Protein AF-A0A6G2DME0-F1 (afdb_monomer_lite)

Radius of gyration: 40.51 Å; chains: 1; bounding box: 81×22×114 Å

Structure (mmCIF, N/CA/C/O backbone):
data_AF-A0A6G2DME0-F1
#
_entry.id   AF-A0A6G2DME0-F1
#
loop_
_atom_site.group_PDB
_atom_site.id
_atom_site.type_symbol
_atom_site.label_atom_id
_atom_site.label_alt_id
_atom_site.label_comp_id
_atom_site.label_asym_id
_atom_site.label_entity_id
_atom_site.label_seq_id
_atom_site.pdbx_PDB_ins_code
_atom_site.Cartn_x
_atom_site.Cartn_y
_atom_site.Cartn_z
_atom_site.occupancy
_atom_site.B_iso_or_equiv
_atom_site.auth_seq_id
_atom_site.auth_comp_id
_atom_site.auth_asym_id
_atom_site.auth_atom_id
_atom_site.pdbx_PDB_model_num
ATOM 1 N N . MET A 1 1 ? 44.059 -6.373 -80.037 1.00 66.69 1 MET A N 1
ATOM 2 C CA . MET A 1 1 ? 44.735 -5.665 -78.923 1.00 66.69 1 MET A CA 1
ATOM 3 C C . MET A 1 1 ? 43.763 -4.767 -78.149 1.00 66.69 1 MET A C 1
ATOM 5 O O . MET A 1 1 ? 43.503 -5.040 -76.986 1.00 66.69 1 MET A O 1
ATOM 9 N N . THR A 1 2 ? 43.111 -3.792 -78.788 1.00 80.25 2 THR A N 1
ATOM 10 C CA . THR A 1 2 ? 42.165 -2.836 -78.161 1.00 80.25 2 THR A CA 1
ATOM 11 C C . THR A 1 2 ? 40.958 -3.475 -77.459 1.00 80.25 2 THR A C 1
ATOM 13 O O . THR A 1 2 ? 40.585 -3.052 -76.369 1.00 80.25 2 THR A O 1
ATOM 16 N N . LYS A 1 3 ? 40.374 -4.543 -78.024 1.00 82.25 3 LYS A N 1
ATOM 17 C CA . LYS A 1 3 ? 39.236 -5.258 -77.406 1.00 82.25 3 LYS A CA 1
ATOM 18 C C . LYS A 1 3 ? 39.579 -5.877 -76.041 1.00 82.25 3 LYS A C 1
ATOM 20 O O . LYS A 1 3 ? 38.754 -5.844 -75.136 1.00 82.25 3 LYS A O 1
ATOM 25 N N . ILE A 1 4 ? 40.800 -6.394 -75.881 1.00 84.25 4 ILE A N 1
ATOM 26 C CA . ILE A 1 4 ? 41.265 -7.026 -74.634 1.00 84.25 4 ILE A CA 1
ATOM 27 C C . ILE A 1 4 ? 41.496 -5.960 -73.555 1.00 84.25 4 ILE A C 1
ATOM 29 O O . ILE A 1 4 ? 41.092 -6.138 -72.410 1.00 84.25 4 ILE A O 1
ATOM 33 N N . ILE A 1 5 ? 42.066 -4.813 -73.932 1.00 83.88 5 ILE A N 1
ATOM 34 C CA . ILE A 1 5 ? 42.286 -3.672 -73.029 1.00 83.88 5 ILE A CA 1
ATOM 35 C C . ILE A 1 5 ? 40.946 -3.103 -72.532 1.00 83.88 5 ILE A C 1
ATOM 37 O O . ILE A 1 5 ? 40.770 -2.870 -71.333 1.00 83.88 5 ILE A O 1
ATOM 41 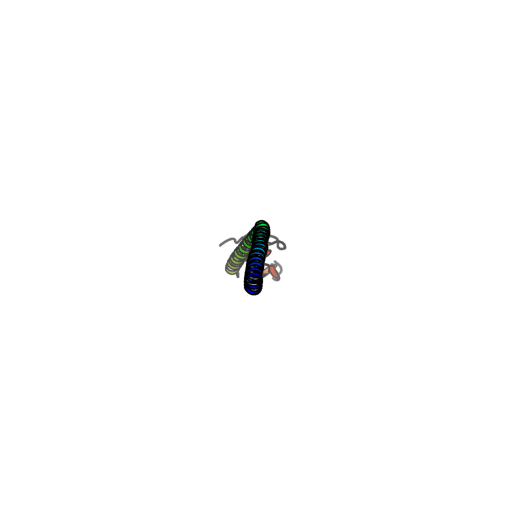N N . ASN A 1 6 ? 39.961 -2.952 -73.422 1.00 83.94 6 ASN A N 1
ATOM 42 C CA . ASN A 1 6 ? 38.619 -2.498 -73.046 1.00 83.94 6 ASN A CA 1
ATOM 43 C C . ASN A 1 6 ? 37.916 -3.496 -72.114 1.00 83.94 6 ASN A C 1
ATOM 45 O O . ASN A 1 6 ? 37.280 -3.093 -71.145 1.00 83.94 6 ASN A O 1
ATOM 49 N N . PHE A 1 7 ? 38.091 -4.798 -72.342 1.00 88.31 7 PHE A N 1
ATOM 50 C CA . PHE A 1 7 ? 37.536 -5.829 -71.467 1.00 88.31 7 PHE A CA 1
ATOM 51 C C . PHE A 1 7 ? 38.142 -5.780 -70.052 1.00 88.31 7 PHE A C 1
ATOM 53 O O . PHE A 1 7 ? 37.412 -5.757 -69.053 1.00 88.31 7 PHE A O 1
ATOM 60 N N . LEU A 1 8 ? 39.471 -5.669 -69.953 1.00 86.62 8 LEU A N 1
ATOM 61 C CA . LEU A 1 8 ? 40.187 -5.561 -68.678 1.00 86.62 8 LEU A CA 1
ATOM 62 C C . LEU A 1 8 ? 39.805 -4.295 -67.899 1.00 86.62 8 LEU A C 1
ATOM 64 O O . LEU A 1 8 ? 39.598 -4.360 -66.685 1.00 86.62 8 LEU A O 1
ATOM 68 N N . THR A 1 9 ? 39.640 -3.158 -68.579 1.00 85.94 9 THR A N 1
ATOM 69 C CA . THR A 1 9 ? 39.205 -1.906 -67.938 1.00 85.94 9 THR A CA 1
ATOM 70 C C . THR A 1 9 ? 37.776 -2.001 -67.403 1.00 85.94 9 THR A C 1
ATOM 72 O O . THR A 1 9 ? 37.542 -1.613 -66.257 1.00 85.94 9 THR A O 1
ATOM 75 N N . THR A 1 10 ? 36.832 -2.610 -68.134 1.00 90.19 10 THR A N 1
ATOM 76 C CA . THR A 1 10 ? 35.477 -2.863 -67.603 1.00 90.19 10 THR A CA 1
ATOM 77 C C . THR A 1 10 ? 35.472 -3.752 -66.358 1.00 90.19 10 THR A C 1
ATOM 79 O O . THR A 1 10 ? 34.737 -3.467 -65.408 1.00 90.19 10 THR A O 1
ATOM 82 N N . ILE A 1 11 ? 36.312 -4.793 -66.309 1.00 90.50 11 ILE A N 1
ATOM 83 C CA . ILE A 1 11 ? 36.442 -5.664 -65.129 1.00 90.50 11 ILE A CA 1
ATOM 84 C C . ILE A 1 11 ? 37.004 -4.883 -63.936 1.00 90.50 11 ILE A C 1
ATOM 86 O O . ILE A 1 11 ? 36.456 -4.963 -62.832 1.00 90.50 11 ILE A O 1
ATOM 90 N N . LEU A 1 12 ? 38.054 -4.085 -64.152 1.00 87.69 12 LEU A N 1
ATOM 91 C CA . LEU A 1 12 ? 38.662 -3.240 -63.120 1.00 87.69 12 LEU A CA 1
ATOM 92 C C . LEU A 1 12 ? 37.656 -2.241 -62.537 1.00 87.69 12 LEU A C 1
ATOM 94 O O . LEU A 1 12 ? 37.519 -2.140 -61.315 1.00 87.69 12 LEU A O 1
ATOM 98 N N . VAL A 1 13 ? 36.902 -1.552 -63.397 1.00 89.12 13 VAL A N 1
ATOM 99 C CA . VAL A 1 13 ? 35.864 -0.594 -62.988 1.00 89.12 13 VAL A CA 1
ATOM 100 C C . VAL A 1 13 ? 34.755 -1.289 -62.193 1.00 89.12 13 VAL A C 1
ATOM 102 O O . VAL A 1 13 ? 34.341 -0.787 -61.143 1.00 89.12 13 VAL A O 1
ATOM 105 N N . LYS A 1 14 ? 34.304 -2.471 -62.633 1.00 89.19 14 LYS A N 1
ATOM 106 C CA . LYS A 1 14 ? 33.279 -3.262 -61.931 1.00 89.19 14 LYS A CA 1
ATOM 107 C C . LYS A 1 14 ? 33.758 -3.713 -60.547 1.00 89.19 14 LYS A C 1
ATOM 109 O O . LYS A 1 14 ? 33.008 -3.596 -59.578 1.00 89.19 14 LYS A O 1
ATOM 114 N N . LYS A 1 15 ? 35.018 -4.149 -60.426 1.00 86.44 15 LYS A N 1
ATOM 115 C CA . LYS A 1 15 ? 35.627 -4.548 -59.145 1.00 86.44 15 LYS A CA 1
ATOM 116 C C . LYS A 1 15 ? 35.739 -3.362 -58.182 1.00 86.44 15 LYS A C 1
ATOM 118 O O . LYS A 1 15 ? 35.365 -3.488 -57.018 1.00 86.44 15 LYS A O 1
ATOM 123 N N . LYS A 1 16 ? 36.154 -2.188 -58.673 1.00 87.69 16 LYS A N 1
ATOM 124 C CA . LYS A 1 16 ? 36.231 -0.952 -57.872 1.00 87.69 16 LYS A CA 1
ATOM 125 C C . LYS A 1 16 ? 34.854 -0.521 -57.351 1.00 87.69 16 LYS A C 1
ATOM 127 O O . LYS A 1 16 ? 34.721 -0.214 -56.168 1.00 87.69 16 LYS A O 1
ATOM 132 N N . LYS A 1 17 ? 33.818 -0.570 -58.203 1.00 84.62 17 LYS A N 1
ATOM 133 C CA . LYS A 1 17 ? 32.424 -0.288 -57.809 1.00 84.62 17 LYS A CA 1
ATOM 134 C C . LYS A 1 17 ? 31.906 -1.272 -56.758 1.00 84.62 17 LYS A C 1
ATOM 136 O O . LYS A 1 17 ? 31.277 -0.833 -55.798 1.00 84.62 17 LYS A O 1
ATOM 141 N N . MET A 1 18 ? 32.190 -2.571 -56.896 1.00 84.69 18 MET A N 1
ATOM 142 C CA . MET A 1 18 ? 31.809 -3.562 -55.882 1.00 84.69 18 MET A CA 1
ATOM 143 C C . MET A 1 18 ? 32.472 -3.282 -54.529 1.00 84.69 18 MET A C 1
ATOM 145 O O . MET A 1 18 ? 31.771 -3.245 -53.520 1.00 84.69 18 MET A O 1
ATOM 149 N N . CYS A 1 19 ? 33.780 -3.004 -54.496 1.00 79.38 19 CYS A N 1
ATOM 150 C CA . CYS A 1 19 ? 34.477 -2.674 -53.248 1.00 79.38 19 CYS A CA 1
ATOM 151 C C . CYS A 1 19 ? 33.903 -1.422 -52.567 1.00 79.38 19 CYS A C 1
ATOM 153 O O . CYS A 1 19 ? 33.654 -1.451 -51.363 1.00 79.38 19 CYS A O 1
ATOM 155 N N . TYR A 1 20 ? 33.635 -0.354 -53.330 1.00 84.81 20 TYR A N 1
ATOM 156 C CA . TYR A 1 20 ? 33.015 0.867 -52.799 1.00 84.81 20 TYR A CA 1
ATOM 157 C C . TYR A 1 20 ? 31.609 0.612 -52.232 1.00 84.81 20 TYR A C 1
ATOM 159 O O . TYR A 1 20 ? 31.243 1.141 -51.184 1.00 84.81 20 TYR A O 1
ATOM 167 N N . ASN A 1 21 ? 30.806 -0.225 -52.892 1.00 85.62 21 ASN A N 1
ATOM 168 C CA . ASN A 1 21 ? 29.457 -0.514 -52.414 1.00 85.62 21 ASN A CA 1
ATOM 169 C C . ASN A 1 21 ? 29.479 -1.346 -51.117 1.00 85.62 21 ASN A C 1
ATOM 171 O O . ASN A 1 21 ? 28.692 -1.098 -50.205 1.00 85.62 21 ASN A O 1
ATOM 175 N N . VAL A 1 22 ? 30.424 -2.286 -50.996 1.00 85.50 22 VAL A N 1
ATOM 176 C CA . VAL A 1 22 ? 30.625 -3.088 -49.777 1.00 85.50 22 VAL A CA 1
ATOM 177 C C . VAL A 1 22 ? 31.101 -2.224 -48.604 1.00 85.50 22 VAL A C 1
ATOM 179 O O . VAL A 1 22 ? 30.591 -2.386 -47.492 1.00 85.50 22 VAL A O 1
ATOM 182 N N . SER A 1 23 ? 32.035 -1.290 -48.818 1.00 81.38 23 SER A N 1
ATOM 183 C CA . SER A 1 23 ? 32.481 -0.378 -47.754 1.00 81.38 23 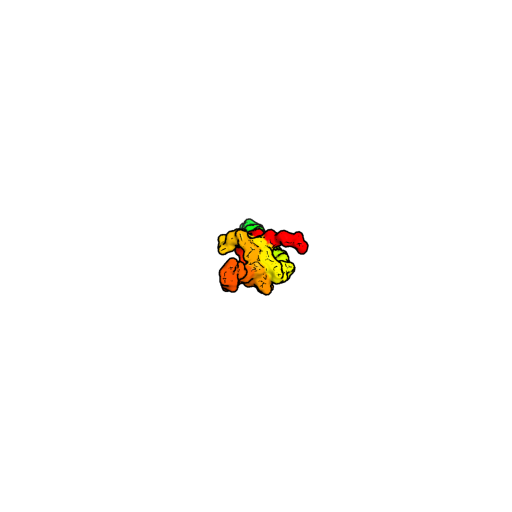SER A CA 1
ATOM 184 C C . SER A 1 23 ? 31.357 0.559 -47.303 1.00 81.38 23 SER A C 1
ATOM 186 O O . SER A 1 23 ? 31.116 0.684 -46.103 1.00 81.38 23 SER A O 1
ATOM 188 N N . LYS A 1 24 ? 30.584 1.114 -48.245 1.00 85.31 24 LYS A N 1
ATOM 189 C CA . LYS A 1 24 ? 29.418 1.962 -47.956 1.00 85.31 24 LYS A CA 1
ATOM 190 C C . LYS A 1 24 ? 28.330 1.225 -47.169 1.00 85.31 24 LYS A C 1
ATOM 192 O O . LYS A 1 24 ? 27.742 1.783 -46.245 1.00 85.31 24 LYS A O 1
ATOM 197 N N . LEU A 1 25 ? 28.071 -0.045 -47.493 1.00 83.81 25 LEU A N 1
ATOM 198 C CA . LEU A 1 25 ? 27.152 -0.895 -46.725 1.00 83.81 25 LEU A CA 1
ATOM 199 C C . LEU A 1 25 ? 27.666 -1.155 -45.304 1.00 83.81 25 LEU A C 1
ATOM 201 O O . LEU A 1 25 ? 26.873 -1.178 -44.363 1.00 83.81 25 LEU A O 1
ATOM 205 N N . ARG A 1 26 ? 28.982 -1.325 -45.129 1.00 80.44 26 ARG A N 1
ATOM 206 C CA . ARG A 1 26 ? 29.602 -1.530 -43.814 1.00 80.44 26 ARG A CA 1
ATOM 207 C C . ARG A 1 26 ? 29.484 -0.289 -42.931 1.00 80.44 26 ARG A C 1
ATOM 209 O O . ARG A 1 26 ? 29.160 -0.434 -41.758 1.00 80.44 26 ARG A O 1
ATOM 216 N N . GLU A 1 27 ? 29.690 0.907 -43.476 1.00 84.75 27 GLU A N 1
ATOM 217 C CA . GLU A 1 27 ? 29.477 2.161 -42.737 1.00 84.75 27 GLU A CA 1
ATOM 218 C C . GLU A 1 27 ? 28.013 2.365 -42.355 1.00 84.75 27 GLU A C 1
ATOM 220 O O . GLU A 1 27 ? 27.725 2.637 -41.191 1.00 84.75 27 GLU A O 1
ATOM 225 N N . LYS A 1 28 ? 27.074 2.131 -43.283 1.00 82.50 28 LYS A N 1
ATOM 226 C CA . LYS A 1 28 ? 25.636 2.188 -42.972 1.00 82.50 28 LYS A CA 1
ATOM 227 C C . LYS A 1 28 ? 25.245 1.210 -41.860 1.00 82.50 28 LYS A C 1
ATOM 229 O O . LYS A 1 28 ? 24.528 1.593 -40.941 1.00 82.50 28 LYS A O 1
ATOM 234 N N . LYS A 1 29 ? 25.743 -0.033 -41.906 1.00 84.62 29 LYS A N 1
ATOM 235 C CA . LYS A 1 29 ? 25.507 -1.032 -40.849 1.00 84.62 29 LYS A CA 1
ATOM 236 C C . LYS A 1 29 ? 26.114 -0.615 -39.508 1.00 84.62 29 LYS A C 1
ATOM 238 O O . LYS A 1 29 ? 25.463 -0.786 -38.484 1.00 84.62 29 LYS A O 1
ATOM 243 N N . LYS A 1 30 ? 27.326 -0.049 -39.500 1.00 84.62 30 LYS A N 1
ATOM 244 C CA . LYS A 1 30 ? 27.957 0.478 -38.277 1.00 84.62 30 LYS A CA 1
ATOM 245 C C . LYS A 1 30 ? 27.143 1.621 -37.667 1.00 84.62 30 LYS A C 1
ATOM 247 O O . LYS A 1 30 ? 26.901 1.593 -36.467 1.00 84.62 30 LYS A O 1
ATOM 252 N N . GLY A 1 31 ? 26.681 2.569 -38.485 1.00 86.75 31 GLY A N 1
ATOM 253 C CA . GLY A 1 31 ? 25.819 3.667 -38.037 1.00 86.75 31 GLY A CA 1
ATOM 254 C C . GLY A 1 31 ? 24.502 3.168 -37.443 1.00 86.75 31 GLY A C 1
ATOM 255 O O . GLY A 1 31 ? 24.123 3.594 -36.357 1.00 86.75 31 GLY A O 1
ATOM 256 N N . ALA A 1 32 ? 23.857 2.197 -38.097 1.00 90.62 32 ALA A N 1
ATOM 257 C CA . ALA A 1 32 ? 22.638 1.571 -37.585 1.00 90.62 32 ALA A CA 1
ATOM 258 C C . ALA A 1 32 ? 22.870 0.840 -36.250 1.00 90.62 32 ALA A C 1
ATOM 260 O O . ALA A 1 32 ? 22.099 1.027 -35.315 1.00 90.62 32 ALA A O 1
ATOM 261 N N . MET A 1 33 ? 23.950 0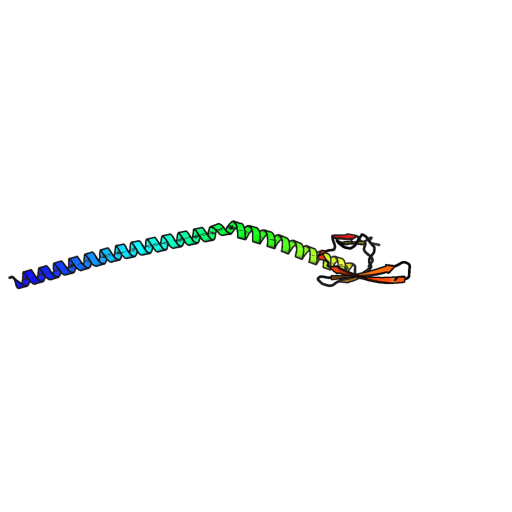.059 -36.121 1.00 89.62 33 MET A N 1
ATOM 262 C CA . MET A 1 33 ? 24.275 -0.617 -34.856 1.00 89.62 33 MET A CA 1
ATOM 263 C C . MET A 1 33 ? 24.583 0.369 -33.725 1.00 89.62 33 MET A C 1
ATOM 265 O O . MET A 1 33 ? 24.163 0.147 -32.594 1.00 89.62 33 MET A O 1
ATOM 269 N N . MET A 1 34 ? 25.269 1.473 -34.025 1.00 92.38 34 MET A N 1
ATOM 270 C CA . MET A 1 34 ? 25.553 2.523 -33.044 1.00 92.38 34 MET A CA 1
ATOM 271 C C . MET A 1 34 ? 24.265 3.211 -32.565 1.00 92.38 34 MET A C 1
ATOM 273 O O . MET A 1 34 ? 24.109 3.458 -31.372 1.00 92.38 34 MET A O 1
ATOM 277 N N . TRP A 1 35 ? 23.313 3.440 -33.474 1.00 92.62 35 TRP A N 1
ATOM 278 C CA . TRP A 1 35 ? 21.983 3.961 -33.145 1.00 92.62 35 TRP A CA 1
ATOM 279 C C . TRP A 1 35 ? 21.182 3.008 -32.250 1.00 92.62 35 TRP A C 1
ATOM 281 O O . TRP A 1 35 ? 20.607 3.438 -31.254 1.00 92.62 35 TRP A O 1
ATOM 291 N N . VAL A 1 36 ? 21.188 1.708 -32.565 1.00 93.25 36 VAL A N 1
ATOM 292 C CA . VAL A 1 36 ? 20.514 0.681 -31.753 1.00 93.25 36 VAL A CA 1
ATOM 293 C C . VAL A 1 36 ? 21.114 0.612 -30.347 1.00 93.25 36 VAL A C 1
ATOM 295 O O . VAL A 1 36 ? 20.371 0.605 -29.368 1.00 93.25 36 VAL A O 1
ATOM 298 N N . LEU A 1 37 ? 22.446 0.626 -30.225 1.00 91.44 37 LEU A N 1
ATOM 299 C CA . LEU A 1 37 ? 23.127 0.644 -28.926 1.00 91.44 37 LEU A CA 1
ATOM 300 C C . LEU A 1 37 ? 22.766 1.889 -28.103 1.00 91.44 37 LEU A C 1
ATOM 302 O O . LEU A 1 37 ? 22.472 1.770 -26.914 1.00 91.44 37 LEU A O 1
ATOM 306 N N . GLY A 1 38 ? 22.725 3.068 -28.732 1.00 92.38 38 GLY A N 1
ATOM 307 C CA . GLY A 1 38 ? 22.299 4.304 -28.072 1.00 92.38 38 GLY A CA 1
ATOM 308 C C . GLY A 1 38 ? 20.851 4.243 -27.576 1.00 92.38 38 GLY A C 1
ATOM 309 O O . GLY A 1 38 ? 20.567 4.645 -26.448 1.00 92.38 38 GLY A O 1
ATOM 310 N N . PHE A 1 39 ? 19.944 3.676 -28.376 1.00 92.12 39 PHE A N 1
ATOM 311 C CA . PHE A 1 39 ? 18.539 3.513 -28.000 1.00 92.12 39 PHE A CA 1
ATOM 312 C C . PHE A 1 39 ? 18.356 2.549 -26.817 1.00 92.12 39 PHE A C 1
ATOM 314 O O . PHE A 1 39 ? 17.584 2.832 -25.904 1.00 92.12 39 PHE A O 1
ATOM 321 N N . ILE A 1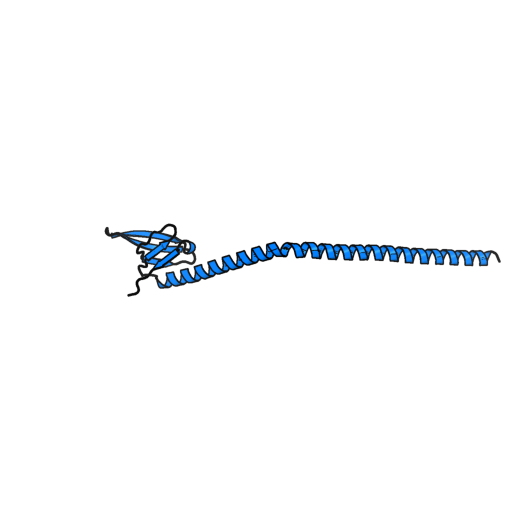 40 ? 19.111 1.446 -26.776 1.00 91.69 40 ILE A N 1
ATOM 322 C CA . ILE A 1 40 ? 19.081 0.494 -25.653 1.00 91.69 40 ILE A CA 1
ATOM 323 C C . ILE A 1 40 ? 19.527 1.172 -24.349 1.00 91.69 40 ILE A C 1
ATOM 325 O O . ILE A 1 40 ? 18.863 1.029 -23.322 1.00 91.69 40 ILE A O 1
ATOM 329 N N . LEU A 1 41 ? 20.612 1.953 -24.382 1.00 90.38 41 LEU A N 1
ATOM 330 C CA . LEU A 1 41 ? 21.089 2.692 -23.206 1.00 90.38 41 LEU A CA 1
ATOM 331 C C . LEU A 1 41 ? 20.070 3.736 -22.726 1.00 90.38 41 LEU A C 1
ATOM 333 O O . LEU A 1 41 ? 19.865 3.892 -21.522 1.00 90.38 41 LEU A O 1
ATOM 337 N N . PHE A 1 42 ? 19.392 4.408 -23.658 1.00 88.38 42 PHE A N 1
ATOM 338 C CA . PHE A 1 42 ? 18.325 5.357 -23.347 1.00 88.38 42 PHE A CA 1
ATOM 339 C C . PHE A 1 42 ? 17.153 4.682 -22.617 1.00 88.38 42 PHE A C 1
ATOM 341 O O . PHE A 1 42 ? 16.706 5.181 -21.585 1.00 88.38 42 PHE A O 1
ATOM 348 N N . LEU A 1 43 ? 16.703 3.509 -23.076 1.00 88.31 43 LEU A N 1
ATOM 349 C CA . LEU A 1 43 ? 15.642 2.751 -22.401 1.00 88.31 43 LEU A CA 1
ATOM 350 C C . LEU A 1 43 ? 16.034 2.337 -20.972 1.00 88.31 43 LEU A C 1
ATOM 352 O O . LEU A 1 43 ? 15.231 2.478 -20.048 1.00 88.31 43 LEU A O 1
ATOM 356 N N . ILE A 1 44 ? 17.277 1.887 -20.768 1.00 85.81 44 ILE A N 1
ATOM 357 C CA . ILE A 1 44 ? 17.793 1.512 -19.439 1.00 85.81 44 ILE A CA 1
ATOM 358 C C . ILE A 1 44 ? 17.803 2.720 -18.488 1.00 85.81 44 ILE A C 1
ATOM 360 O O . ILE A 1 44 ? 17.439 2.597 -17.312 1.00 85.81 44 ILE A O 1
ATOM 364 N N . PHE A 1 45 ? 18.185 3.900 -18.987 1.00 82.62 45 PHE A N 1
ATOM 365 C CA . PHE A 1 45 ? 18.181 5.134 -18.203 1.00 82.62 45 PHE A CA 1
ATOM 366 C C . PHE A 1 45 ? 16.766 5.523 -17.756 1.00 82.62 45 PHE A C 1
ATOM 368 O O . PHE A 1 45 ? 16.552 5.806 -16.575 1.00 82.62 45 PHE A O 1
ATOM 375 N N . PHE A 1 46 ? 15.784 5.483 -18.660 1.00 81.56 46 PHE A N 1
ATOM 376 C CA . PHE A 1 46 ? 14.389 5.778 -18.316 1.00 81.56 46 PHE A CA 1
ATOM 377 C C . PHE A 1 46 ? 13.828 4.791 -17.287 1.00 81.56 46 PHE A C 1
ATOM 379 O O . PHE A 1 46 ? 13.242 5.221 -16.296 1.00 81.56 46 PHE A O 1
ATOM 386 N N . TYR A 1 47 ? 14.095 3.493 -17.449 1.00 76.75 47 TYR A N 1
ATOM 387 C CA . TYR A 1 47 ? 13.614 2.465 -16.521 1.00 76.75 47 TYR A CA 1
ATOM 388 C C . TYR A 1 47 ? 14.190 2.617 -15.100 1.00 76.75 47 TYR A C 1
ATOM 390 O O . TYR A 1 47 ? 13.499 2.421 -14.100 1.00 76.75 47 TYR A O 1
ATOM 398 N N . SER A 1 48 ? 15.453 3.035 -14.983 1.00 71.62 48 SER A N 1
ATOM 399 C CA . SER A 1 48 ? 16.132 3.183 -13.685 1.00 71.62 48 SER A CA 1
ATOM 400 C C . SER A 1 48 ? 15.587 4.345 -12.834 1.00 71.62 48 SER A C 1
ATOM 402 O O . SER A 1 48 ? 15.648 4.313 -11.597 1.00 71.62 48 SER A O 1
ATOM 404 N N . ASN A 1 49 ? 15.022 5.373 -13.476 1.00 70.12 49 ASN A N 1
ATOM 405 C CA . ASN A 1 49 ? 14.527 6.576 -12.801 1.00 70.12 49 ASN A CA 1
ATOM 406 C C . ASN A 1 49 ? 13.229 6.348 -11.998 1.00 70.12 49 ASN A C 1
ATOM 408 O O . ASN A 1 49 ? 12.943 7.107 -11.066 1.00 70.12 49 ASN A O 1
ATOM 412 N N . ASP A 1 50 ? 12.473 5.279 -12.268 1.00 70.62 50 ASP A N 1
ATOM 413 C CA . ASP A 1 50 ? 11.203 5.005 -11.578 1.00 70.62 50 ASP A CA 1
ATOM 414 C C . ASP A 1 50 ? 11.353 4.275 -10.232 1.00 70.62 50 ASP A C 1
ATOM 416 O O . ASP A 1 50 ? 10.386 4.150 -9.471 1.00 70.62 50 ASP A O 1
ATOM 420 N N . SER A 1 51 ? 12.575 3.896 -9.847 1.00 73.88 51 SER A N 1
ATOM 421 C CA . SER A 1 51 ? 12.863 3.208 -8.578 1.00 73.88 51 SER A CA 1
ATOM 422 C C . SER A 1 51 ? 12.325 3.941 -7.338 1.00 73.88 51 SER A C 1
ATOM 424 O O . SER A 1 51 ? 11.845 3.313 -6.390 1.00 73.88 51 SER A O 1
ATOM 426 N N . LYS A 1 52 ? 12.339 5.283 -7.333 1.00 80.19 52 LYS A N 1
ATOM 427 C CA . LYS A 1 52 ? 11.799 6.093 -6.224 1.00 80.19 52 LYS A CA 1
ATOM 428 C C . LYS A 1 52 ? 10.273 6.022 -6.139 1.00 80.19 52 LYS A C 1
ATOM 430 O O . LYS A 1 52 ? 9.737 6.028 -5.030 1.00 80.19 52 LYS A O 1
ATOM 435 N N . LYS A 1 53 ? 9.572 5.967 -7.277 1.00 81.56 53 LYS A N 1
ATOM 436 C CA . LYS A 1 53 ? 8.109 5.822 -7.309 1.00 81.56 53 LYS A CA 1
ATOM 437 C C . LYS A 1 53 ? 7.721 4.423 -6.846 1.00 81.56 53 LYS A C 1
ATOM 439 O O . LYS A 1 53 ? 6.910 4.315 -5.934 1.00 81.56 53 LYS A O 1
ATOM 444 N N . ILE A 1 54 ? 8.388 3.388 -7.360 1.00 84.69 54 ILE A N 1
ATOM 445 C CA . ILE A 1 54 ? 8.157 1.987 -6.975 1.00 84.69 54 ILE A CA 1
ATOM 446 C C . ILE A 1 54 ? 8.333 1.803 -5.463 1.00 84.69 54 ILE A C 1
ATOM 448 O O . ILE A 1 54 ? 7.425 1.317 -4.796 1.00 84.69 54 ILE A O 1
ATOM 452 N N . LYS A 1 55 ? 9.426 2.315 -4.879 1.00 86.19 55 LYS A N 1
ATOM 453 C CA . LYS A 1 55 ? 9.648 2.261 -3.420 1.00 86.19 55 LYS A CA 1
ATOM 454 C C . LYS A 1 55 ? 8.570 2.996 -2.614 1.00 86.19 55 LYS A C 1
ATOM 456 O O . LYS A 1 55 ? 8.231 2.578 -1.509 1.00 86.19 55 LYS A O 1
ATOM 461 N N . LYS A 1 56 ? 8.035 4.113 -3.124 1.00 89.50 56 LYS A N 1
ATOM 462 C CA . LYS A 1 56 ? 6.916 4.823 -2.476 1.00 89.50 56 LYS A CA 1
ATOM 463 C C . LYS A 1 56 ? 5.623 4.010 -2.556 1.00 89.50 56 LYS A C 1
ATOM 465 O O . LYS A 1 56 ? 4.903 3.969 -1.561 1.00 89.50 56 LYS A O 1
ATOM 470 N N . LEU A 1 57 ? 5.339 3.377 -3.696 1.00 89.38 57 LEU A N 1
ATOM 471 C CA . LEU A 1 57 ? 4.177 2.501 -3.859 1.00 89.38 57 LEU A CA 1
ATOM 472 C C . LEU A 1 57 ? 4.272 1.282 -2.934 1.00 89.38 57 LEU A C 1
ATOM 474 O O . LEU A 1 57 ? 3.333 1.026 -2.191 1.00 89.38 57 LEU A O 1
ATOM 478 N N . GLU A 1 58 ? 5.422 0.613 -2.879 1.00 91.00 58 GLU A N 1
ATOM 479 C CA . GLU A 1 58 ? 5.645 -0.543 -2.001 1.00 91.00 58 GLU A CA 1
ATOM 480 C C . GLU A 1 58 ? 5.409 -0.190 -0.522 1.00 91.00 58 GLU A C 1
ATOM 482 O O . GLU A 1 58 ? 4.729 -0.912 0.206 1.00 91.00 58 GLU A O 1
ATOM 487 N N . LYS A 1 59 ? 5.895 0.978 -0.073 1.00 93.75 59 LYS A N 1
ATOM 488 C CA . LYS A 1 59 ? 5.637 1.471 1.290 1.00 93.75 59 LYS A CA 1
ATOM 489 C C . LYS A 1 59 ? 4.156 1.754 1.552 1.00 93.75 59 LYS A C 1
ATOM 491 O O . LYS A 1 59 ? 3.714 1.560 2.682 1.00 93.75 59 LYS A O 1
ATOM 496 N N . LYS A 1 60 ? 3.406 2.249 0.559 1.00 94.56 60 LYS A N 1
ATOM 497 C CA . LYS A 1 60 ? 1.956 2.469 0.684 1.00 94.56 60 LYS A CA 1
ATOM 498 C C . LYS A 1 60 ? 1.210 1.136 0.784 1.00 94.56 60 LYS A C 1
ATOM 500 O O . LYS A 1 60 ? 0.402 0.995 1.692 1.00 94.56 60 LYS A O 1
ATOM 505 N N . ILE A 1 61 ? 1.553 0.155 -0.052 1.00 93.62 61 ILE A N 1
ATOM 506 C CA . ILE A 1 61 ? 0.966 -1.195 -0.021 1.00 93.62 61 ILE A CA 1
ATOM 507 C C . ILE A 1 61 ? 1.215 -1.859 1.339 1.00 93.62 61 ILE A C 1
ATOM 509 O O . ILE A 1 61 ? 0.265 -2.238 2.007 1.00 93.62 61 ILE A O 1
ATOM 513 N N . LYS A 1 62 ? 2.458 -1.857 1.841 1.00 93.31 62 LYS A N 1
ATOM 514 C CA . LYS A 1 62 ? 2.792 -2.395 3.179 1.00 93.31 62 LYS A CA 1
ATOM 515 C C . LYS A 1 62 ? 2.097 -1.680 4.345 1.00 93.31 62 LYS A C 1
ATOM 517 O O . LYS A 1 62 ? 2.075 -2.190 5.464 1.00 93.31 62 LYS A O 1
ATOM 522 N N . ARG A 1 63 ? 1.619 -0.445 4.155 1.00 92.12 63 ARG A N 1
ATOM 523 C CA . ARG A 1 63 ? 0.803 0.258 5.161 1.00 92.12 63 ARG A CA 1
ATOM 524 C C . ARG A 1 63 ? -0.656 -0.174 5.078 1.00 92.12 63 ARG A C 1
ATOM 526 O O . ARG A 1 63 ? -1.251 -0.357 6.128 1.00 92.12 63 ARG A O 1
ATOM 533 N N . LEU A 1 64 ? -1.195 -0.338 3.871 1.00 90.31 64 LEU A N 1
ATOM 534 C CA . LEU A 1 64 ? -2.554 -0.836 3.655 1.00 90.31 64 LEU A CA 1
ATOM 535 C C . LEU A 1 64 ? -2.697 -2.277 4.146 1.00 90.31 64 LEU A C 1
ATOM 537 O O . LEU A 1 64 ? -3.563 -2.530 4.965 1.00 90.31 64 LEU A O 1
ATOM 541 N N . GLU A 1 65 ? -1.769 -3.164 3.786 1.00 88.06 65 GLU A N 1
ATOM 542 C CA . GLU A 1 65 ? -1.786 -4.567 4.223 1.00 88.06 65 GLU A CA 1
ATOM 543 C C . GLU A 1 65 ? -1.755 -4.698 5.757 1.00 88.06 65 GLU A C 1
ATOM 545 O O . GLU A 1 65 ? -2.422 -5.546 6.336 1.00 88.06 65 GLU A O 1
ATOM 550 N N . ARG A 1 66 ? -1.004 -3.829 6.450 1.00 86.44 66 ARG A N 1
ATOM 551 C CA . ARG A 1 66 ? -0.997 -3.801 7.923 1.00 86.44 66 ARG A CA 1
ATOM 552 C C . ARG A 1 66 ? -2.307 -3.289 8.515 1.00 86.44 66 ARG A C 1
ATOM 554 O O . ARG A 1 66 ? -2.713 -3.789 9.555 1.00 86.44 66 ARG A O 1
ATOM 561 N N . LYS A 1 67 ? -2.940 -2.297 7.882 1.00 84.81 67 LYS A N 1
ATOM 562 C CA . LYS A 1 67 ? -4.254 -1.800 8.308 1.00 84.81 67 LYS A CA 1
ATOM 563 C C . LYS A 1 67 ? -5.329 -2.865 8.124 1.00 84.81 67 LYS A C 1
ATOM 565 O O . LYS A 1 67 ? -6.105 -3.082 9.038 1.00 84.81 67 LYS A O 1
ATOM 570 N N . GLU A 1 68 ? -5.322 -3.548 6.987 1.00 84.75 68 GLU A N 1
ATOM 571 C CA . GLU A 1 68 ? -6.257 -4.628 6.672 1.00 84.75 68 GLU A CA 1
ATOM 572 C C . GLU A 1 68 ? -6.096 -5.810 7.638 1.00 84.75 68 GLU A C 1
ATOM 574 O O . GLU A 1 68 ? -7.081 -6.270 8.205 1.00 84.75 68 GLU A O 1
ATOM 579 N N . LYS A 1 69 ? -4.854 -6.231 7.929 1.00 82.38 69 LYS A N 1
ATOM 580 C CA . LYS A 1 69 ? -4.580 -7.258 8.952 1.00 82.38 69 LYS A CA 1
ATOM 581 C C . LYS A 1 69 ? -5.072 -6.847 10.342 1.00 82.38 69 LYS A C 1
ATOM 583 O O . LYS A 1 69 ? -5.716 -7.649 11.003 1.00 82.38 69 LYS A O 1
ATOM 588 N N . GLY A 1 70 ? -4.815 -5.604 10.759 1.00 82.44 70 GLY A N 1
ATOM 589 C CA . GLY A 1 70 ? -5.325 -5.086 12.032 1.00 82.44 70 GLY A CA 1
ATOM 590 C C . GLY A 1 70 ? -6.855 -5.025 12.077 1.00 82.44 70 GLY A C 1
ATOM 591 O O . GLY A 1 70 ? -7.446 -5.370 13.093 1.00 82.44 70 GLY A O 1
ATOM 592 N N . ASN A 1 71 ? -7.502 -4.651 10.969 1.00 83.12 71 ASN A N 1
ATOM 593 C CA . ASN A 1 71 ? -8.961 -4.634 10.863 1.00 83.12 71 ASN A CA 1
ATOM 594 C C . ASN A 1 71 ? -9.556 -6.049 10.965 1.00 83.12 71 ASN A C 1
ATOM 596 O O . ASN A 1 71 ? -10.547 -6.251 11.657 1.00 83.12 71 ASN A O 1
ATOM 600 N N . ALA A 1 72 ? -8.913 -7.043 10.346 1.00 83.81 72 ALA A N 1
ATOM 601 C CA . ALA A 1 72 ? -9.323 -8.442 10.448 1.00 83.81 72 ALA A CA 1
ATOM 602 C C . ALA A 1 72 ? -9.162 -8.998 11.875 1.00 83.81 72 ALA A C 1
ATOM 604 O O . ALA A 1 72 ? -10.040 -9.707 12.362 1.00 83.81 72 ALA A O 1
ATOM 605 N N . GLU A 1 73 ? -8.068 -8.659 12.568 1.00 85.62 73 GLU A N 1
ATOM 606 C CA . GLU A 1 73 ? -7.878 -9.015 13.983 1.00 85.62 73 GLU A CA 1
ATOM 607 C C . GLU A 1 73 ? -8.940 -8.356 14.876 1.00 85.62 73 GLU A C 1
ATOM 609 O O . GLU A 1 73 ? -9.523 -9.026 15.726 1.00 85.62 73 GLU A O 1
ATOM 614 N N . MET A 1 74 ? -9.249 -7.077 14.636 1.00 82.12 74 MET A N 1
ATOM 615 C CA . MET A 1 74 ? -10.280 -6.337 15.367 1.00 82.12 74 MET A CA 1
ATOM 616 C C . MET A 1 74 ? -11.683 -6.907 15.129 1.00 82.12 74 MET A C 1
ATOM 618 O O . MET A 1 74 ? -12.444 -7.082 16.076 1.00 82.12 74 MET A O 1
ATOM 622 N N . SER A 1 75 ? -12.017 -7.249 13.880 1.00 86.19 75 SER A N 1
ATOM 623 C CA . SER A 1 75 ? -13.275 -7.920 13.527 1.00 86.19 75 SER A CA 1
ATOM 624 C C . SER A 1 75 ? -13.421 -9.243 14.283 1.00 86.19 75 SER A C 1
ATOM 626 O O . SER A 1 75 ? -14.460 -9.502 14.888 1.00 86.19 75 SER A O 1
ATOM 628 N N . ARG A 1 76 ? -12.345 -10.035 14.357 1.00 87.81 76 ARG A N 1
ATOM 629 C CA . ARG A 1 76 ? -12.327 -11.302 15.096 1.00 87.81 76 ARG A CA 1
ATOM 630 C C . ARG A 1 76 ? -12.502 -11.109 16.607 1.00 87.81 76 ARG A C 1
ATOM 632 O O . ARG A 1 76 ? -13.284 -11.831 17.215 1.00 87.81 76 ARG A O 1
ATOM 639 N N . LEU A 1 77 ? -11.829 -10.118 17.196 1.00 88.12 77 LEU A N 1
ATOM 640 C CA . LEU A 1 77 ? -11.986 -9.758 18.610 1.00 88.12 77 LEU A CA 1
ATOM 641 C C . LEU A 1 77 ? -13.435 -9.353 18.926 1.00 88.12 77 LEU A C 1
ATOM 643 O O . LEU A 1 77 ? -14.005 -9.791 19.920 1.00 88.12 77 LEU A O 1
ATOM 647 N N . LEU A 1 78 ? -14.051 -8.543 18.065 1.00 88.19 78 LEU A N 1
ATOM 648 C CA . LEU A 1 78 ? -15.433 -8.098 18.239 1.00 88.19 78 LEU A CA 1
ATOM 649 C C . LEU A 1 78 ? -16.437 -9.245 18.078 1.00 88.19 78 LEU A C 1
ATOM 651 O O . LEU A 1 78 ? -17.428 -9.283 18.804 1.00 88.19 78 LEU A O 1
ATOM 655 N N . GLN A 1 79 ? -16.167 -10.212 17.196 1.00 89.12 79 GLN A N 1
ATOM 656 C CA . GLN A 1 79 ? -16.964 -11.439 17.099 1.00 89.12 79 GLN A CA 1
ATOM 657 C C . GLN A 1 79 ? -16.936 -12.256 18.402 1.00 89.12 79 GLN A C 1
ATOM 659 O O . GLN A 1 79 ? -17.965 -12.787 18.813 1.00 89.12 79 GLN A O 1
ATOM 664 N N . GLU A 1 80 ? -15.797 -12.317 19.102 1.00 88.50 80 GLU A N 1
ATOM 665 C CA . GLU A 1 80 ? -15.694 -12.961 20.426 1.00 88.50 80 GLU A CA 1
ATOM 666 C C . GLU A 1 80 ? -16.442 -12.196 21.538 1.00 88.50 80 GLU A C 1
ATOM 668 O O . GLU A 1 80 ? -16.684 -12.734 22.628 1.00 88.50 80 GLU A O 1
ATOM 673 N N . MET A 1 81 ? -16.811 -10.940 21.274 1.00 86.62 81 MET A N 1
ATOM 674 C CA . MET A 1 81 ? -17.545 -10.064 22.188 1.00 86.62 81 MET A CA 1
ATOM 675 C C . MET A 1 81 ? -19.053 -10.015 21.918 1.00 86.62 81 MET A C 1
ATOM 677 O O . MET A 1 81 ? -19.761 -9.312 22.637 1.00 86.62 81 MET A O 1
ATOM 681 N N . ILE A 1 82 ? -19.566 -10.763 20.936 1.00 89.38 82 ILE A N 1
ATOM 682 C CA . ILE A 1 82 ? -21.009 -10.838 20.668 1.00 89.38 82 ILE A CA 1
ATOM 683 C C . ILE A 1 82 ? -21.752 -11.314 21.927 1.00 89.38 82 ILE A C 1
ATOM 685 O O . ILE A 1 82 ? -21.402 -12.331 22.528 1.00 89.38 82 ILE A O 1
ATOM 689 N N . GLY A 1 83 ? -22.781 -10.565 22.326 1.00 84.69 83 GLY A N 1
ATOM 690 C CA . GLY A 1 83 ? -23.581 -10.808 23.530 1.00 84.69 83 GLY A CA 1
ATOM 691 C C . GLY A 1 83 ? -22.951 -10.309 24.835 1.00 84.69 83 GLY A C 1
ATOM 692 O O . GLY A 1 83 ? -23.488 -10.582 25.905 1.00 84.69 83 GLY A O 1
ATOM 693 N N . LYS A 1 84 ? -21.819 -9.598 24.766 1.00 88.00 84 LYS A N 1
ATOM 694 C CA . LYS A 1 84 ? -21.163 -8.949 25.910 1.00 88.00 84 LYS A CA 1
ATOM 695 C C . LYS A 1 84 ? -21.297 -7.429 25.809 1.00 88.00 84 LYS A C 1
ATOM 697 O O . LYS A 1 84 ? -21.584 -6.903 24.733 1.00 88.00 84 LYS A O 1
ATOM 702 N N . GLU A 1 85 ? -21.041 -6.731 26.915 1.00 87.00 85 GLU A N 1
ATOM 703 C CA . GLU A 1 85 ? -21.106 -5.265 27.014 1.00 87.00 85 GLU A CA 1
ATOM 704 C C . GLU A 1 85 ? -19.709 -4.625 27.181 1.00 87.00 85 GLU A C 1
ATOM 706 O O . GLU A 1 85 ? -19.401 -4.099 28.251 1.00 87.00 85 GLU A O 1
ATOM 711 N N . PRO A 1 86 ? -18.816 -4.677 26.171 1.00 86.06 86 PRO A N 1
ATOM 712 C CA . PRO A 1 86 ? -17.532 -3.991 26.258 1.00 86.06 86 PRO A CA 1
ATOM 713 C C . PRO A 1 86 ? -17.682 -2.461 26.246 1.00 86.06 86 PRO A C 1
ATOM 715 O O . PRO A 1 86 ? -18.630 -1.894 25.689 1.00 86.06 86 PRO A O 1
ATOM 718 N N . ILE A 1 87 ? -16.677 -1.781 26.797 1.00 86.06 87 ILE A N 1
ATOM 719 C CA . ILE A 1 87 ? -16.495 -0.338 26.658 1.00 86.06 87 ILE A CA 1
ATOM 720 C C . ILE A 1 87 ? -15.864 -0.083 25.289 1.00 86.06 87 ILE A C 1
ATOM 722 O O . ILE A 1 87 ? -14.688 -0.377 25.060 1.00 86.06 87 ILE A O 1
ATOM 726 N N . ILE A 1 88 ? -16.641 0.477 24.363 1.00 85.56 88 ILE A N 1
ATOM 727 C CA . ILE A 1 88 ? -16.171 0.775 23.004 1.00 85.56 88 ILE A CA 1
ATOM 728 C C . ILE A 1 88 ? -15.904 2.268 22.880 1.00 85.56 88 ILE A C 1
ATOM 730 O O . ILE A 1 88 ? -16.802 3.085 23.065 1.00 85.56 88 ILE A O 1
ATOM 734 N N . THR A 1 89 ? -14.678 2.618 22.492 1.00 84.81 89 THR A N 1
ATOM 735 C CA . THR A 1 89 ? -14.293 3.994 22.166 1.00 84.81 89 THR A CA 1
ATOM 736 C C . THR A 1 89 ? -13.941 4.095 20.686 1.00 84.81 89 THR A C 1
ATOM 738 O O . THR A 1 89 ? -13.065 3.390 20.179 1.00 84.81 89 THR A O 1
ATOM 741 N N . GLY A 1 90 ? -14.616 4.994 19.977 1.00 83.19 90 GLY A N 1
ATOM 742 C CA . GLY A 1 90 ? -14.394 5.248 18.557 1.00 83.19 90 GLY A CA 1
ATOM 743 C C . GLY A 1 90 ? -14.374 6.737 18.240 1.00 83.19 90 GLY A C 1
ATOM 744 O O . GLY A 1 90 ? -14.666 7.580 19.082 1.00 83.19 90 GLY A O 1
ATOM 745 N N . VAL A 1 91 ? -14.082 7.080 16.987 1.00 80.12 91 VAL A N 1
ATOM 746 C CA . VAL A 1 91 ? -14.015 8.487 16.537 1.00 80.12 91 VAL A CA 1
ATOM 747 C C . VAL A 1 91 ? -15.321 9.252 16.815 1.00 80.12 91 VAL A C 1
ATOM 749 O O . VAL A 1 91 ? -15.296 10.440 17.130 1.00 80.12 91 VAL A O 1
ATOM 752 N N . TYR A 1 92 ? -16.463 8.562 16.733 1.00 78.44 92 TYR A N 1
ATOM 753 C CA . TYR A 1 92 ? -17.809 9.125 16.910 1.00 78.44 92 TYR A CA 1
ATOM 754 C C . TYR A 1 92 ? -18.567 8.530 18.112 1.00 78.44 92 TYR A C 1
ATOM 756 O O . TYR A 1 92 ? -19.789 8.703 18.230 1.00 78.44 92 TYR A O 1
ATOM 764 N N . ILE A 1 93 ? -17.875 7.775 18.972 1.00 74.81 93 ILE A N 1
ATOM 765 C CA . ILE A 1 93 ? -18.432 7.082 20.142 1.00 74.81 93 ILE A CA 1
ATOM 766 C C . ILE A 1 93 ? -17.494 7.324 21.329 1.00 74.81 93 ILE A C 1
ATOM 768 O O . ILE A 1 93 ? -16.341 6.907 21.294 1.00 74.81 93 ILE A O 1
ATOM 772 N N . GLY A 1 94 ? -17.983 8.009 22.365 1.00 75.75 94 GLY A N 1
ATOM 773 C CA . GLY A 1 94 ? -17.257 8.131 23.632 1.00 75.75 94 GLY A CA 1
ATOM 774 C C . GLY A 1 94 ? -17.234 6.805 24.405 1.00 75.75 94 GLY A C 1
ATOM 775 O O . GLY A 1 94 ? -18.020 5.920 24.074 1.00 75.75 94 GLY A O 1
ATOM 776 N N . PRO A 1 95 ? -16.369 6.671 25.425 1.00 79.94 95 PRO A N 1
ATOM 777 C CA . PRO A 1 95 ? -16.277 5.458 26.232 1.00 79.94 95 PRO A CA 1
ATOM 778 C C . PRO A 1 95 ? -17.610 5.207 26.943 1.00 79.94 95 PRO A C 1
ATOM 780 O O . PRO A 1 95 ? -17.991 5.938 27.854 1.00 79.94 95 PRO A O 1
ATOM 783 N N . ASP A 1 96 ? -18.337 4.198 26.483 1.00 81.19 96 ASP A N 1
ATOM 784 C CA . ASP A 1 96 ? -19.646 3.796 26.987 1.00 81.19 96 ASP A CA 1
ATOM 785 C C . ASP A 1 96 ? -19.774 2.273 26.847 1.00 81.19 96 ASP A C 1
ATOM 787 O O . ASP A 1 96 ? -19.234 1.690 25.901 1.00 81.19 96 ASP A O 1
ATOM 791 N N . ASN A 1 97 ? -20.540 1.648 27.744 1.00 82.69 97 ASN A N 1
ATOM 792 C CA . ASN A 1 97 ? -20.897 0.233 27.639 1.00 82.69 97 ASN A CA 1
ATOM 793 C C . ASN A 1 97 ? -21.925 0.059 26.518 1.00 82.69 97 ASN A C 1
ATOM 795 O O . ASN A 1 97 ? -23.034 0.607 26.584 1.00 82.69 97 ASN A O 1
ATOM 799 N N . TRP A 1 98 ? -21.548 -0.694 25.489 1.00 86.44 98 TRP A N 1
ATOM 800 C CA . TRP A 1 98 ? -22.433 -1.074 24.396 1.00 86.44 98 TRP A CA 1
ATOM 801 C C . TRP A 1 98 ? -22.464 -2.590 24.283 1.00 86.44 98 TRP A C 1
ATOM 803 O O . TRP A 1 98 ? -21.420 -3.228 24.233 1.00 86.44 98 TRP A O 1
ATOM 813 N N . GLU A 1 99 ? -23.657 -3.162 24.179 1.00 86.88 99 GLU A N 1
ATOM 814 C CA . GLU A 1 99 ? -23.837 -4.571 23.855 1.00 86.88 99 GLU A CA 1
ATOM 815 C C . GLU A 1 99 ? -23.520 -4.795 22.372 1.00 86.88 99 GLU A C 1
ATOM 817 O O . GLU A 1 99 ? -24.100 -4.140 21.494 1.00 86.88 99 GLU A O 1
ATOM 822 N N . VAL A 1 100 ? -22.611 -5.724 22.074 1.00 88.94 100 VAL A N 1
ATOM 823 C CA . VAL A 1 100 ? -22.321 -6.125 20.691 1.00 88.94 100 VAL A CA 1
ATOM 824 C C . VAL A 1 100 ? -23.360 -7.153 20.257 1.00 88.94 100 VAL A C 1
ATOM 826 O O . VAL A 1 100 ? -23.352 -8.290 20.722 1.00 88.94 100 VAL A O 1
ATOM 829 N N . VAL A 1 101 ? -24.267 -6.759 19.362 1.00 89.31 101 VAL A N 1
ATOM 830 C CA . VAL A 1 101 ? -25.349 -7.637 18.884 1.00 89.31 101 VAL A CA 1
ATOM 831 C C . VAL A 1 101 ? -24.915 -8.441 17.668 1.00 89.31 101 VAL A C 1
ATOM 833 O O . VAL A 1 101 ? -25.259 -9.613 17.555 1.00 89.31 101 VAL A O 1
ATOM 836 N N . ASP A 1 102 ? -24.207 -7.795 16.744 1.00 87.94 102 ASP A N 1
ATOM 837 C CA . ASP A 1 102 ? -23.806 -8.401 15.477 1.00 87.94 102 ASP A CA 1
ATOM 838 C C . ASP A 1 102 ? -22.557 -7.718 14.912 1.00 87.94 102 ASP A C 1
ATOM 840 O O . ASP A 1 102 ? -22.351 -6.515 15.123 1.00 87.94 102 ASP A O 1
ATOM 844 N N . VAL A 1 103 ? -21.730 -8.484 14.203 1.00 86.81 103 VAL A N 1
ATOM 845 C CA . VAL A 1 103 ? -20.457 -8.029 13.629 1.00 86.81 103 VAL A CA 1
ATOM 846 C C . VAL A 1 103 ? -20.300 -8.586 12.217 1.00 86.81 103 VAL A C 1
ATOM 848 O O . VAL A 1 103 ? -20.102 -9.786 12.030 1.00 86.81 103 VAL A O 1
ATOM 851 N N . ASP A 1 104 ? -20.314 -7.681 11.244 1.00 86.88 104 ASP A N 1
ATOM 852 C CA . ASP A 1 104 ? -19.996 -7.941 9.840 1.00 86.88 104 ASP A CA 1
ATOM 853 C C . ASP A 1 104 ? -18.505 -7.651 9.544 1.00 86.88 104 ASP A C 1
ATOM 855 O O . ASP A 1 104 ? -17.733 -7.276 10.427 1.00 86.88 104 ASP A O 1
ATOM 859 N N . GLU A 1 105 ? -18.072 -7.785 8.283 1.00 79.31 105 GLU A N 1
ATOM 860 C CA . GLU A 1 105 ? -16.683 -7.493 7.868 1.00 79.31 105 GLU A CA 1
ATOM 861 C C . GLU A 1 105 ? -16.293 -6.009 8.009 1.00 79.31 105 GLU A C 1
ATOM 863 O O . GLU A 1 105 ? -15.132 -5.692 8.261 1.00 79.31 105 GLU A O 1
ATOM 868 N N . GLU A 1 106 ? -17.248 -5.088 7.857 1.00 83.38 106 GLU A N 1
ATOM 869 C CA . GLU A 1 106 ? -16.987 -3.640 7.902 1.00 83.38 106 GLU A CA 1
ATOM 870 C C . GLU A 1 106 ? -17.736 -2.915 9.023 1.00 83.38 106 GLU A C 1
ATOM 872 O O . GLU A 1 106 ? -17.341 -1.811 9.410 1.00 83.38 106 GLU A O 1
ATOM 877 N N . TRP A 1 107 ? -18.809 -3.510 9.548 1.00 88.06 107 TRP A N 1
ATOM 878 C CA . TRP A 1 107 ? -19.760 -2.843 10.432 1.00 88.06 107 TRP A CA 1
ATOM 879 C C . TRP A 1 107 ? -20.011 -3.645 11.702 1.00 88.06 107 TRP A C 1
ATOM 881 O O . TRP A 1 107 ? -20.036 -4.869 11.697 1.00 88.06 107 TRP A O 1
ATOM 891 N N . VAL A 1 108 ? -20.252 -2.925 12.791 1.00 89.19 108 VAL A N 1
ATOM 892 C CA . VAL A 1 108 ? -20.607 -3.479 14.096 1.00 89.19 108 VAL A CA 1
ATOM 893 C C . VAL A 1 108 ? -21.922 -2.860 14.523 1.00 89.19 108 VAL A C 1
ATOM 895 O O . VAL A 1 108 ? -22.079 -1.631 14.521 1.00 89.19 108 VAL A O 1
ATOM 898 N N . LYS A 1 109 ? -22.870 -3.718 14.895 1.00 90.19 109 LYS A N 1
ATOM 899 C CA . LYS A 1 109 ? -24.167 -3.323 15.426 1.00 90.19 109 LYS A CA 1
ATOM 900 C C . LYS A 1 109 ? -24.116 -3.345 16.946 1.00 90.19 109 LYS A C 1
ATOM 902 O O . LYS A 1 109 ? -24.028 -4.397 17.575 1.00 90.19 109 LYS A O 1
ATOM 907 N N . LEU A 1 110 ? -24.227 -2.156 17.519 1.00 89.75 110 LEU A N 1
ATOM 908 C CA . LEU A 1 110 ? -24.220 -1.919 18.951 1.00 89.75 110 LEU A CA 1
ATOM 909 C C . LEU A 1 110 ? -25.633 -1.645 19.446 1.00 89.75 110 LEU A C 1
ATOM 911 O O . LEU A 1 110 ? -26.386 -0.903 18.806 1.00 89.75 110 LEU A O 1
ATOM 915 N N . ARG A 1 111 ? -25.979 -2.211 20.597 1.00 89.06 111 ARG A N 1
ATOM 916 C CA . ARG A 1 111 ? -27.224 -1.946 21.316 1.00 89.06 111 ARG A CA 1
ATOM 917 C C . ARG A 1 111 ? -26.902 -1.393 22.695 1.00 89.06 111 ARG A C 1
ATOM 919 O O . ARG A 1 111 ? -25.940 -1.789 23.336 1.00 89.06 111 ARG A O 1
ATOM 926 N N . ARG A 1 112 ? -27.706 -0.443 23.150 1.00 86.56 112 ARG A N 1
ATOM 927 C CA . ARG A 1 112 ? -27.675 0.050 24.528 1.00 86.56 112 ARG A CA 1
ATOM 928 C C . ARG A 1 112 ? -29.095 0.221 25.013 1.00 86.56 112 ARG A C 1
ATOM 930 O O . ARG A 1 112 ? -29.942 0.725 24.274 1.00 86.56 112 ARG A O 1
ATOM 937 N N . VAL A 1 113 ? -29.338 -0.167 26.255 1.00 84.19 113 VAL A N 1
ATOM 938 C CA . VAL A 1 113 ? -30.599 0.088 26.943 1.00 84.19 113 VAL A CA 1
ATOM 939 C C . VAL A 1 113 ? -30.373 1.270 27.879 1.00 84.19 113 VAL A C 1
ATOM 941 O O . VAL A 1 113 ? -29.523 1.219 28.763 1.00 84.19 113 VAL A O 1
ATOM 944 N N . ASP A 1 114 ? -31.089 2.372 27.661 1.00 82.00 114 ASP A N 1
ATOM 945 C CA . ASP A 1 114 ? -31.062 3.490 28.607 1.00 82.00 114 ASP A CA 1
ATOM 946 C C . ASP A 1 114 ? -31.760 3.081 29.921 1.00 82.00 114 ASP A C 1
ATOM 948 O O . ASP A 1 114 ? -32.660 2.243 29.916 1.00 82.00 114 ASP A O 1
ATOM 952 N N . ASN A 1 115 ? -31.492 3.786 31.027 1.00 79.62 115 ASN A N 1
ATOM 953 C CA . ASN A 1 115 ? -32.182 3.602 32.323 1.00 79.62 115 ASN A CA 1
ATOM 954 C C . ASN A 1 115 ? -33.723 3.735 32.256 1.00 79.62 115 ASN A C 1
ATOM 956 O O . ASN A 1 115 ? -34.422 3.432 33.217 1.00 79.62 115 ASN A O 1
ATOM 960 N N . THR A 1 116 ? -34.258 4.222 31.132 1.00 79.00 116 THR A N 1
ATOM 961 C CA . THR A 1 116 ? -35.699 4.338 30.848 1.00 79.00 116 THR A CA 1
ATOM 962 C C . THR A 1 116 ? -36.272 3.133 30.089 1.00 79.00 116 THR A C 1
ATOM 964 O O . THR A 1 116 ? -37.434 3.164 29.692 1.00 79.00 116 THR A O 1
ATOM 967 N N . GLY A 1 117 ? -35.469 2.089 29.855 1.00 78.50 117 GLY A N 1
ATOM 968 C CA . GLY A 1 117 ? -35.849 0.882 29.115 1.00 78.50 117 GLY A CA 1
ATOM 969 C C . GLY A 1 117 ? -35.906 1.061 27.596 1.00 78.50 117 GLY A C 1
ATOM 970 O O . GLY A 1 117 ? -36.358 0.165 26.889 1.00 78.50 117 GLY A O 1
ATOM 971 N N . LYS A 1 118 ? -35.480 2.216 27.069 1.00 84.56 118 LYS A N 1
ATOM 972 C CA . LYS A 1 118 ? -35.432 2.464 25.623 1.00 84.56 118 LYS A CA 1
ATOM 973 C C . LYS A 1 118 ? -34.167 1.865 25.025 1.00 84.56 118 LYS A C 1
ATOM 975 O O . LYS A 1 118 ? -33.063 2.189 25.460 1.00 84.56 118 LYS A O 1
ATOM 980 N N . GLU A 1 119 ? -34.342 1.045 23.996 1.00 86.69 119 GLU A N 1
ATOM 981 C CA . GLU A 1 119 ? -33.241 0.473 23.226 1.00 86.69 119 GLU A CA 1
ATOM 982 C C . GLU A 1 119 ? -32.765 1.453 22.153 1.00 86.69 119 GLU A C 1
ATOM 984 O O . GLU A 1 119 ? -33.556 1.990 21.374 1.00 86.69 119 GLU A O 1
ATOM 989 N N . LYS A 1 120 ? -31.454 1.669 22.090 1.00 86.31 120 LYS A N 1
ATOM 990 C CA . LYS A 1 120 ? -30.785 2.415 21.027 1.00 86.31 120 LYS A CA 1
ATOM 991 C C . LYS A 1 120 ? -29.881 1.471 20.260 1.00 86.31 120 LYS A C 1
ATOM 993 O O . LYS A 1 120 ? -29.045 0.802 20.857 1.00 86.31 120 LYS A O 1
ATOM 998 N N . PHE A 1 121 ? -30.014 1.484 18.939 1.00 87.56 121 PHE A N 1
ATOM 999 C CA . PHE A 1 121 ? -29.112 0.783 18.034 1.00 87.56 121 PHE A CA 1
ATOM 1000 C C . PHE A 1 121 ? -28.185 1.785 17.359 1.00 87.56 121 PHE A C 1
ATOM 1002 O O . PHE A 1 121 ? -28.637 2.826 16.875 1.00 87.56 121 PHE A O 1
ATOM 1009 N N . LYS A 1 122 ? -26.894 1.467 17.304 1.00 87.06 122 LYS A N 1
ATOM 1010 C CA . LYS A 1 122 ? -25.891 2.255 16.590 1.00 87.06 122 LYS A CA 1
ATOM 1011 C C . LYS A 1 122 ? -25.075 1.333 15.696 1.00 87.06 122 LYS A C 1
ATOM 1013 O O . LYS A 1 122 ? -24.648 0.270 16.127 1.00 87.06 122 LYS A O 1
ATOM 1018 N N . LEU A 1 123 ? -24.879 1.747 14.449 1.00 88.12 123 LEU A N 1
ATOM 1019 C CA . LEU A 1 123 ? -24.018 1.055 13.498 1.00 88.12 123 LEU A CA 1
ATOM 1020 C C . LEU A 1 123 ? -22.711 1.840 13.381 1.00 88.12 123 LEU A C 1
ATOM 1022 O O . LEU A 1 123 ? -22.745 3.042 13.110 1.00 88.12 123 LEU A O 1
ATOM 1026 N N . GLN A 1 124 ? -21.578 1.181 13.604 1.00 87.69 124 GLN A N 1
ATOM 1027 C CA . GLN A 1 124 ? -20.254 1.801 13.541 1.00 87.69 124 GLN A CA 1
ATOM 1028 C C . GLN A 1 124 ? -19.331 0.976 12.651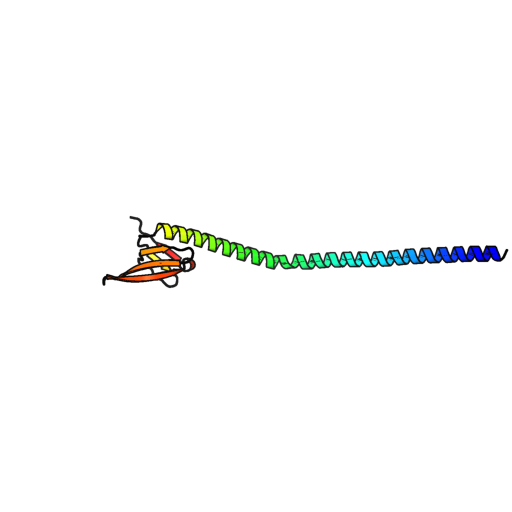 1.00 87.69 124 GLN A C 1
ATOM 1030 O O . GLN A 1 124 ? -19.406 -0.248 12.652 1.00 87.69 124 GLN A O 1
ATOM 1035 N N . ARG A 1 125 ? -18.456 1.642 11.891 1.00 88.38 125 ARG A N 1
ATOM 1036 C CA . ARG A 1 125 ? -17.414 0.951 11.125 1.00 88.38 125 ARG A CA 1
ATOM 10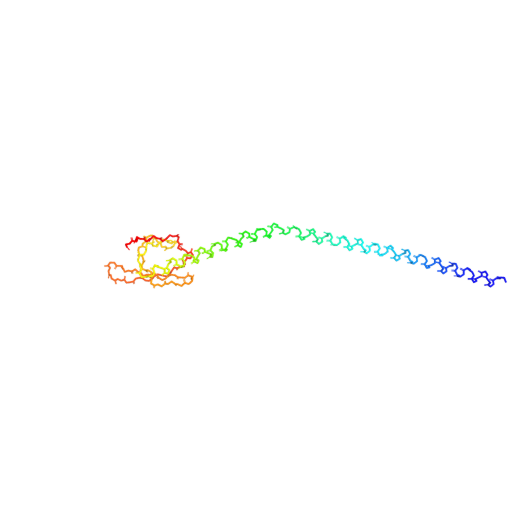37 C C . ARG A 1 125 ? -16.324 0.424 12.043 1.00 88.38 125 ARG A C 1
ATOM 1039 O O . ARG A 1 125 ? -15.908 1.151 12.943 1.00 88.38 125 ARG A O 1
ATOM 1046 N N . ILE A 1 126 ? -15.806 -0.769 11.760 1.00 86.25 126 ILE A N 1
ATOM 1047 C CA . ILE A 1 126 ? -14.695 -1.357 12.532 1.00 86.25 126 ILE A CA 1
ATOM 1048 C C . ILE A 1 126 ? -13.446 -0.470 12.448 1.00 86.25 126 ILE A C 1
ATOM 1050 O O . ILE A 1 126 ? -12.789 -0.241 13.458 1.00 86.25 126 ILE A O 1
ATOM 1054 N N . GLU A 1 127 ? -13.182 0.133 11.282 1.00 84.50 127 GLU A N 1
ATOM 1055 C CA . GLU A 1 127 ? -12.042 1.041 11.075 1.00 84.50 127 GLU A CA 1
ATOM 1056 C C . GLU A 1 127 ? -12.063 2.297 11.967 1.00 84.50 127 GLU A C 1
ATOM 1058 O O . GLU A 1 127 ? -11.014 2.896 12.209 1.00 84.50 127 GLU A O 1
ATOM 1063 N N . ASP A 1 128 ? -13.243 2.707 12.443 1.00 86.81 128 ASP A N 1
ATOM 1064 C CA . ASP A 1 128 ? -13.417 3.901 13.277 1.00 86.81 128 ASP A CA 1
ATOM 1065 C C . ASP A 1 128 ? -13.325 3.591 14.783 1.00 86.81 128 ASP A C 1
ATOM 1067 O O . ASP A 1 128 ? -13.346 4.518 15.605 1.00 86.81 128 ASP A O 1
ATOM 1071 N N . ILE A 1 129 ? -13.252 2.309 15.159 1.00 85.25 129 ILE A N 1
ATOM 1072 C CA . ILE A 1 129 ? -13.102 1.866 16.547 1.00 85.25 129 ILE A CA 1
ATOM 1073 C C . ILE A 1 129 ? -11.617 1.925 16.909 1.00 85.25 129 ILE A C 1
ATOM 1075 O O . ILE A 1 129 ? -10.769 1.364 16.221 1.00 85.25 129 ILE A O 1
ATOM 1079 N N . GLN A 1 130 ? -11.297 2.630 17.993 1.00 84.25 130 GLN A N 1
ATOM 1080 C CA . GLN A 1 130 ? -9.915 2.842 18.425 1.00 84.25 130 GLN A CA 1
ATOM 1081 C C . GLN A 1 130 ? -9.517 1.874 19.532 1.00 84.25 130 GLN A C 1
ATOM 1083 O O . GLN A 1 130 ? -8.452 1.263 19.459 1.00 84.25 130 GLN A O 1
ATOM 1088 N N . THR A 1 131 ? -10.383 1.731 20.533 1.00 82.62 131 THR A N 1
ATOM 1089 C CA . THR A 1 131 ? -10.113 0.923 21.720 1.00 82.62 131 THR A CA 1
ATOM 1090 C C . THR A 1 131 ? -11.379 0.193 22.126 1.00 82.62 131 THR A C 1
ATOM 1092 O O . THR A 1 131 ? -12.475 0.760 22.087 1.00 82.62 131 THR A O 1
ATOM 1095 N N . VAL A 1 132 ? -11.206 -1.062 22.523 1.00 85.12 132 VAL A N 1
ATOM 1096 C CA . VAL A 1 132 ? -12.253 -1.872 23.131 1.00 85.12 132 VAL A CA 1
ATOM 1097 C C . VAL A 1 132 ? -11.690 -2.416 24.432 1.00 85.12 132 VAL A C 1
ATOM 1099 O O . VAL A 1 132 ? -10.676 -3.112 24.425 1.00 85.12 132 VAL A O 1
ATOM 1102 N N . GLU A 1 133 ? -12.321 -2.052 25.539 1.00 82.75 133 GLU A N 1
ATOM 1103 C CA . GLU A 1 133 ? -11.989 -2.554 26.868 1.00 82.75 133 GLU A CA 1
ATOM 1104 C C . GLU A 1 133 ? -13.105 -3.496 27.307 1.00 82.75 133 GLU A C 1
ATOM 1106 O O . GLU A 1 133 ? -14.290 -3.209 27.135 1.00 82.75 133 GLU A O 1
ATOM 1111 N N . PHE A 1 134 ? -12.724 -4.658 27.823 1.00 80.56 134 PHE A N 1
ATOM 1112 C CA . PHE A 1 134 ? -13.664 -5.644 28.324 1.00 80.56 134 PHE A CA 1
ATOM 1113 C C . PHE A 1 134 ? -13.202 -6.079 29.708 1.00 80.56 134 PHE A C 1
ATOM 1115 O O . PHE A 1 134 ? -12.122 -6.659 29.846 1.00 80.56 134 PHE A O 1
ATOM 1122 N N . ASP A 1 135 ? -14.021 -5.793 30.715 1.00 73.62 135 ASP A N 1
ATOM 1123 C CA . ASP A 1 135 ? -13.824 -6.310 32.061 1.00 73.62 135 ASP A CA 1
ATOM 1124 C C . ASP A 1 135 ? -14.264 -7.777 32.056 1.00 73.62 135 ASP A C 1
ATOM 1126 O O . ASP A 1 135 ? -15.450 -8.100 32.014 1.00 73.62 135 ASP A O 1
ATOM 1130 N N . GLY A 1 136 ? -13.284 -8.676 31.985 1.00 59.50 136 GLY A N 1
ATOM 1131 C CA . GLY A 1 136 ? -13.527 -10.111 32.043 1.00 59.50 136 GLY A CA 1
ATOM 1132 C C . GLY A 1 136 ? -13.911 -10.538 33.453 1.00 59.50 136 GLY A C 1
ATOM 1133 O O . GLY A 1 136 ? -13.038 -10.618 34.316 1.00 59.50 136 GLY A O 1
ATOM 1134 N N . GLU A 1 137 ? -15.194 -10.830 33.658 1.00 45.44 137 GLU A N 1
ATOM 1135 C CA . GLU A 1 137 ? -15.656 -11.753 34.706 1.00 45.44 137 GLU A CA 1
ATOM 1136 C C . GLU A 1 137 ? -15.553 -13.214 34.244 1.00 45.44 137 GLU A C 1
ATOM 1138 O O . GLU A 1 137 ? -15.860 -13.501 33.059 1.00 45.44 137 GLU A O 1
#

Secondary structure (DSSP, 8-state):
-HHHHHHHHHHHHHHHHHHHHHHHHHHHHHHHHHHHHHHHHHHHHHHHHTHHHHHHHHHHHHHHHHHHHHHHHHHHHHHHTBTS--EEEETTEEEEE-EEEEE-SSEEEEEEE-TTS-EEEEEEEGGGEEEEE----

Foldseek 3Di:
DVVVVVVVVVVVVVVVVVVVVVVVVVVVVVVVVVVVVVVVVVVVVVVVVCPVVVVVVVVVVVVVVVLLVVLVVLLVVLVVQAQHFWQWDFPPDHGDTWHFPDGDSFWTWTWDQDPVRDIDIDIDTSSRIDDIGDDDD

Sequence (137 aa):
MTKIINFLTTILVKKKKMCYNVSKLREKKKGAMMWVLGFILFLIFFYSNDSKKIKKLEKKIKRLERKEKGNAEMSRLLQEMIGKEPIITGVYIGPDNWEVVDVDEEWVKLRRVDNTGKEKFKLQRIEDIQTVEFDGE

pLDDT: mean 84.81, std 6.35, range [45.44, 94.56]

Organism: Streptococcus pneumoniae (NCBI:txid1313)